Protein AF-A0A960XMM2-F1 (afdb_monomer_lite)

Radius of gyration: 36.26 Å; chains: 1; bounding box: 83×34×101 Å

Sequence (102 aa):
WGEAAGLVLASGLFGAAHSVNRTYATAAAVVGVYLGTLYQITGGLLGPILTHAVYDFLALVWFLRISPAIEASLPTATAPVGRAAPSDHSAGPPASPPDPEP

Foldseek 3Di:
DCLVVVLQVQLLVQLVVQPPDDVSSVVSSVLSSVLSVQCVVVVDNPRSVVVVVVVVVVVVCCVPPPDPPCPVVPDPPPPPPPDDDPPPPDDDDDDDDDDDDD

Secondary structure (DSSP, 8-state):
-HHHHHHHHHHHHHHHHTTTSHHHHHHHHHHHHHHHHHHHHHSSSHHHHHHHHHHHHHHHHHHHHT---SGGGS---------PPP------PPPPPPPPP-

Structure (mmCIF, N/CA/C/O backbone):
data_AF-A0A960XMM2-F1
#
_entry.id   AF-A0A960XMM2-F1
#
loop_
_atom_site.group_PDB
_atom_site.id
_atom_site.type_symbol
_atom_site.label_atom_id
_atom_site.label_alt_id
_atom_site.label_comp_id
_atom_site.label_asym_id
_atom_site.label_entity_id
_atom_site.label_seq_id
_atom_site.pdbx_PDB_ins_code
_atom_site.Cartn_x
_atom_site.Cartn_y
_atom_site.Cartn_z
_atom_site.occupancy
_atom_site.B_iso_or_equiv
_atom_site.auth_seq_id
_atom_site.auth_comp_id
_atom_site.auth_asym_id
_atom_site.auth_atom_id
_atom_site.pdbx_PDB_model_num
ATOM 1 N N . TRP A 1 1 ? -18.053 4.851 11.805 1.00 59.94 1 TRP A N 1
ATOM 2 C CA . TRP A 1 1 ? -17.693 5.819 10.743 1.00 59.94 1 TRP A CA 1
ATOM 3 C C . TRP A 1 1 ? -16.194 6.102 10.664 1.00 59.94 1 TRP A C 1
ATOM 5 O O . TRP A 1 1 ? -15.683 6.133 9.553 1.00 59.94 1 TRP A O 1
ATOM 15 N N . GLY A 1 2 ? -15.480 6.268 11.789 1.00 89.06 2 GLY A N 1
ATOM 16 C CA . GLY A 1 2 ? -14.043 6.596 11.782 1.00 89.06 2 GLY A CA 1
ATOM 17 C C . GLY A 1 2 ? -13.146 5.586 11.058 1.00 89.06 2 GLY A C 1
ATOM 18 O O . GLY A 1 2 ? -12.286 5.995 10.293 1.00 89.06 2 GLY A O 1
ATOM 19 N N . GLU A 1 3 ? -13.388 4.285 11.221 1.00 90.31 3 GLU A N 1
ATOM 20 C CA . GLU A 1 3 ? -12.560 3.236 10.602 1.00 90.31 3 GLU A CA 1
ATOM 21 C C . GLU A 1 3 ? -12.622 3.238 9.073 1.00 90.31 3 GLU A C 1
ATOM 23 O O . GLU A 1 3 ? -11.592 3.284 8.409 1.00 90.31 3 GLU A O 1
ATOM 28 N N . ALA A 1 4 ? -13.831 3.252 8.504 1.00 93.25 4 ALA A N 1
ATOM 29 C CA . ALA A 1 4 ? -14.017 3.287 7.056 1.00 93.25 4 ALA A CA 1
ATOM 30 C C . ALA A 1 4 ? -13.468 4.587 6.444 1.00 93.25 4 ALA A C 1
ATOM 32 O O . ALA A 1 4 ? -12.799 4.552 5.414 1.00 93.25 4 ALA A O 1
ATOM 33 N N . ALA A 1 5 ? -13.702 5.730 7.098 1.00 94.31 5 ALA A N 1
ATOM 34 C CA . ALA A 1 5 ? -13.150 7.010 6.659 1.00 94.31 5 ALA A CA 1
ATOM 35 C C . ALA A 1 5 ? -11.614 7.021 6.737 1.00 94.31 5 ALA A C 1
ATOM 37 O O . ALA A 1 5 ? -10.956 7.451 5.793 1.00 94.31 5 ALA A O 1
ATOM 38 N N . GLY A 1 6 ? -11.044 6.501 7.828 1.00 95.12 6 GLY A N 1
ATOM 39 C CA . GLY A 1 6 ? -9.602 6.363 8.012 1.00 95.12 6 GLY A CA 1
ATOM 40 C C . GLY A 1 6 ? -8.971 5.460 6.958 1.00 95.12 6 GLY A C 1
ATOM 41 O O . GLY A 1 6 ? -7.954 5.827 6.380 1.00 95.12 6 GLY A O 1
ATOM 42 N N . LEU A 1 7 ? -9.613 4.336 6.634 1.00 96.25 7 LEU A N 1
ATOM 43 C CA . LEU A 1 7 ? -9.166 3.427 5.583 1.00 96.25 7 LEU A CA 1
ATOM 44 C C . LEU A 1 7 ? -9.150 4.114 4.216 1.00 96.25 7 LEU A C 1
ATOM 46 O O . LEU A 1 7 ? -8.141 4.045 3.516 1.00 96.25 7 LEU A O 1
ATOM 50 N N . VAL A 1 8 ? -10.231 4.804 3.840 1.00 97.25 8 VAL A N 1
ATOM 51 C CA . VAL A 1 8 ? -10.310 5.509 2.550 1.00 97.25 8 VAL A CA 1
ATOM 52 C C . VAL A 1 8 ? -9.263 6.620 2.469 1.00 97.25 8 VAL A C 1
ATOM 54 O O . VAL A 1 8 ? -8.544 6.705 1.473 1.00 97.25 8 VAL A O 1
ATOM 57 N N . LEU A 1 9 ? -9.133 7.439 3.518 1.00 97.44 9 LEU A N 1
ATOM 58 C CA . LEU A 1 9 ? -8.158 8.531 3.566 1.00 97.44 9 LEU A CA 1
ATOM 59 C C . LEU A 1 9 ? -6.718 8.013 3.518 1.00 97.44 9 LEU A C 1
ATOM 61 O O . LEU A 1 9 ? -5.927 8.506 2.716 1.00 97.44 9 LEU A O 1
ATOM 65 N N . ALA A 1 10 ? -6.383 7.004 4.325 1.00 96.38 10 ALA A N 1
ATOM 66 C CA . ALA A 1 10 ? -5.050 6.409 4.342 1.00 96.38 10 ALA A CA 1
ATOM 67 C C . ALA A 1 10 ? -4.701 5.775 2.989 1.00 96.38 10 ALA A C 1
ATOM 69 O O . ALA A 1 10 ? -3.603 5.984 2.480 1.00 96.38 10 ALA A O 1
ATOM 70 N N . SER A 1 11 ? -5.648 5.067 2.368 1.00 96.94 11 SER A N 1
ATOM 71 C CA . SER A 1 11 ? -5.452 4.446 1.052 1.00 96.94 11 SER A CA 1
ATOM 72 C C . SER A 1 11 ? -5.260 5.488 -0.049 1.00 96.94 11 SER A C 1
ATOM 74 O O . SER A 1 11 ? -4.370 5.352 -0.887 1.00 96.94 11 SER A O 1
ATOM 76 N N . GLY A 1 12 ? -6.058 6.560 -0.026 1.00 96.88 12 GLY A N 1
ATOM 77 C CA . GLY A 1 12 ? -5.913 7.681 -0.951 1.00 96.88 12 GLY A CA 1
ATOM 78 C C . GLY A 1 12 ? -4.565 8.385 -0.796 1.00 96.88 12 GLY A C 1
ATOM 79 O O . GLY A 1 12 ? -3.888 8.637 -1.792 1.00 96.88 12 GLY A O 1
ATOM 80 N N . LEU A 1 13 ? -4.136 8.641 0.445 1.00 97.56 13 LEU A N 1
ATOM 81 C CA . LEU A 1 13 ? -2.849 9.274 0.731 1.00 97.56 13 LEU A CA 1
ATOM 82 C C . LEU A 1 13 ? -1.670 8.378 0.328 1.00 97.56 13 LEU A C 1
ATOM 84 O O . LEU A 1 13 ? -0.693 8.866 -0.235 1.00 97.56 13 LEU A O 1
ATOM 88 N N . PHE A 1 14 ? -1.784 7.067 0.546 1.00 95.88 14 PHE A N 1
ATOM 89 C CA . PHE A 1 14 ? -0.793 6.091 0.106 1.00 95.88 14 PHE A CA 1
ATOM 90 C C . PHE A 1 14 ? -0.662 6.069 -1.422 1.00 95.88 14 PHE A C 1
ATOM 92 O O . PHE A 1 14 ? 0.450 6.149 -1.942 1.00 95.88 14 PHE A O 1
ATOM 99 N N . GLY A 1 15 ? -1.784 6.046 -2.150 1.00 94.81 15 GLY A N 1
ATOM 100 C CA . GLY A 1 15 ? -1.779 6.162 -3.609 1.00 94.81 15 GLY A CA 1
ATOM 101 C C . GLY A 1 15 ? -1.164 7.476 -4.101 1.00 94.81 15 GLY A C 1
ATOM 102 O O . GLY A 1 15 ? -0.355 7.470 -5.027 1.00 94.81 15 GLY A O 1
ATOM 103 N N . ALA A 1 16 ? -1.485 8.597 -3.444 1.00 95.06 16 ALA A N 1
ATOM 104 C CA . ALA A 1 16 ? -0.924 9.909 -3.766 1.00 95.06 16 ALA A CA 1
ATOM 105 C C . ALA A 1 16 ? 0.598 9.974 -3.540 1.00 95.06 16 ALA A C 1
ATOM 107 O O . ALA A 1 16 ? 1.315 10.541 -4.365 1.00 95.06 16 ALA A O 1
ATOM 108 N N . ALA A 1 17 ? 1.106 9.348 -2.474 1.00 94.50 17 ALA A N 1
ATOM 109 C CA . ALA A 1 17 ? 2.541 9.256 -2.197 1.00 94.50 17 ALA A CA 1
ATOM 110 C C . ALA A 1 17 ? 3.311 8.436 -3.253 1.00 94.50 17 ALA A C 1
ATOM 112 O O . ALA A 1 17 ? 4.509 8.637 -3.435 1.00 94.50 17 ALA A O 1
ATOM 113 N N . HIS A 1 18 ? 2.624 7.560 -3.993 1.00 91.38 18 HIS A N 1
ATOM 114 C CA . HIS A 1 18 ? 3.188 6.698 -5.036 1.00 91.38 18 HIS A CA 1
ATOM 115 C C . HIS A 1 18 ? 2.840 7.191 -6.454 1.00 91.38 18 HIS A C 1
ATOM 117 O O . HIS A 1 18 ? 2.667 6.412 -7.387 1.00 91.38 18 HIS A O 1
ATOM 123 N N . SER A 1 19 ? 2.742 8.503 -6.657 1.00 90.19 19 SER A N 1
ATOM 124 C CA . SER A 1 19 ? 2.319 9.125 -7.920 1.00 90.19 19 SER A CA 1
ATOM 125 C C . SER A 1 19 ? 3.415 9.167 -9.012 1.00 90.19 19 SER A C 1
ATOM 127 O O . SER A 1 19 ? 3.728 10.229 -9.551 1.00 90.19 19 SER A O 1
ATOM 129 N N . VAL A 1 20 ? 3.990 8.020 -9.390 1.00 89.31 20 VAL A N 1
ATOM 130 C CA . VAL A 1 20 ? 4.920 7.946 -10.546 1.00 89.31 20 VAL A CA 1
ATOM 131 C C . VAL A 1 20 ? 4.155 8.063 -11.868 1.00 89.31 20 VAL A C 1
ATOM 133 O O . VAL A 1 20 ? 4.570 8.763 -12.787 1.00 89.31 20 VAL A O 1
ATOM 136 N N . ASN A 1 21 ? 3.006 7.392 -11.963 1.00 92.12 21 ASN A N 1
ATOM 137 C CA . ASN A 1 21 ? 2.044 7.551 -13.049 1.00 92.12 21 ASN A CA 1
ATOM 138 C C . ASN A 1 21 ? 0.623 7.273 -12.516 1.00 92.12 21 ASN A C 1
ATOM 140 O O . ASN A 1 21 ? 0.465 6.736 -11.419 1.00 92.12 21 ASN A O 1
ATOM 144 N N . ARG A 1 22 ? -0.418 7.609 -13.292 1.00 90.62 22 ARG A N 1
ATOM 145 C CA . ARG A 1 22 ? -1.817 7.447 -12.851 1.00 90.62 22 ARG A CA 1
ATOM 146 C C . ARG A 1 22 ? -2.195 6.001 -12.529 1.00 90.62 22 ARG A C 1
ATOM 148 O O . ARG A 1 22 ? -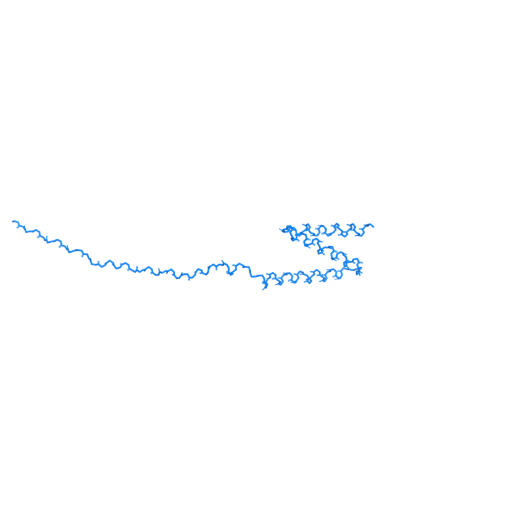2.828 5.776 -11.506 1.00 90.62 22 ARG A O 1
ATOM 155 N N . THR A 1 23 ? -1.823 5.036 -13.370 1.00 92.12 23 THR A N 1
ATOM 156 C CA . THR A 1 23 ? -2.168 3.626 -13.136 1.00 92.12 23 THR A CA 1
ATOM 157 C C . THR A 1 23 ? -1.441 3.077 -11.915 1.00 92.12 23 THR A C 1
ATOM 159 O O . THR A 1 23 ? -2.051 2.366 -11.123 1.00 92.12 23 THR A O 1
ATOM 162 N N . TYR A 1 24 ? -0.183 3.472 -11.706 1.00 90.62 24 TYR A N 1
ATOM 163 C CA . TYR A 1 24 ? 0.575 3.104 -10.513 1.00 90.62 24 TYR A CA 1
ATOM 164 C C . TYR A 1 24 ? -0.021 3.716 -9.239 1.00 90.62 24 TYR A C 1
ATOM 166 O O . TYR A 1 24 ? -0.201 3.000 -8.260 1.00 90.62 24 TYR A O 1
ATOM 174 N N . ALA A 1 25 ? -0.435 4.986 -9.268 1.00 93.69 25 ALA A N 1
ATOM 175 C CA . ALA A 1 25 ? -1.118 5.622 -8.140 1.00 93.69 25 ALA A CA 1
ATOM 176 C C . ALA A 1 25 ? -2.449 4.925 -7.799 1.00 93.69 25 ALA A C 1
ATOM 178 O O . ALA A 1 25 ? -2.742 4.682 -6.628 1.00 93.69 25 ALA A O 1
ATOM 179 N N . THR A 1 26 ? -3.248 4.559 -8.813 1.00 95.56 26 THR A N 1
ATOM 180 C CA . THR A 1 26 ? -4.490 3.795 -8.614 1.00 95.56 26 THR A CA 1
ATOM 181 C C . THR A 1 26 ? -4.206 2.407 -8.042 1.00 95.56 26 THR A C 1
ATOM 183 O O . THR A 1 26 ? -4.864 2.002 -7.087 1.00 95.56 26 THR A O 1
ATOM 186 N N . ALA A 1 27 ? -3.213 1.691 -8.577 1.00 94.12 27 ALA A N 1
ATOM 187 C CA . ALA A 1 27 ? -2.812 0.385 -8.062 1.00 94.12 27 ALA A CA 1
ATOM 188 C C . ALA A 1 27 ? -2.335 0.477 -6.604 1.00 94.12 27 ALA A C 1
ATOM 190 O O . ALA A 1 27 ? -2.785 -0.298 -5.762 1.00 94.12 27 ALA A O 1
ATOM 191 N N . ALA A 1 28 ? -1.503 1.469 -6.281 1.00 94.94 28 ALA 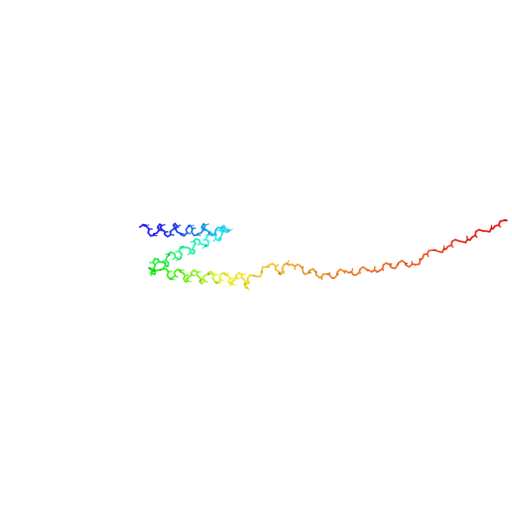A N 1
ATOM 192 C CA . ALA A 1 28 ? -1.044 1.724 -4.923 1.00 94.94 28 ALA A CA 1
ATOM 193 C C . ALA A 1 28 ? -2.218 2.025 -3.978 1.00 94.94 28 ALA A C 1
ATOM 195 O O . ALA A 1 28 ? -2.286 1.444 -2.900 1.00 94.94 28 ALA A O 1
ATOM 196 N N . ALA A 1 29 ? -3.194 2.843 -4.387 1.00 96.44 29 ALA A N 1
ATOM 197 C CA . ALA A 1 29 ? -4.388 3.097 -3.577 1.00 96.44 29 ALA A CA 1
ATOM 198 C C . ALA A 1 29 ? -5.185 1.811 -3.282 1.00 96.44 29 ALA A C 1
ATOM 200 O O . ALA A 1 29 ? -5.629 1.610 -2.152 1.00 96.44 29 ALA A O 1
ATOM 201 N N . VAL A 1 30 ? -5.325 0.912 -4.265 1.00 97.50 30 VAL A N 1
ATOM 202 C CA . VAL A 1 30 ? -5.974 -0.400 -4.077 1.00 97.50 30 VAL A CA 1
ATOM 203 C C . VAL A 1 30 ? -5.185 -1.277 -3.101 1.00 97.50 30 VAL A C 1
ATOM 205 O O . VAL A 1 30 ? -5.778 -1.886 -2.210 1.00 97.50 30 VAL A O 1
ATOM 208 N N . VAL A 1 31 ? -3.853 -1.302 -3.211 1.00 96.12 31 VAL A N 1
ATOM 209 C CA . VAL A 1 31 ? -2.986 -1.989 -2.239 1.00 96.12 31 VAL A CA 1
ATOM 210 C C . VAL A 1 31 ? -3.166 -1.392 -0.839 1.00 96.12 31 VAL A C 1
ATOM 212 O O . VAL A 1 31 ? -3.294 -2.141 0.126 1.00 96.12 31 VAL A O 1
ATOM 215 N N . GLY A 1 32 ? -3.278 -0.067 -0.717 1.00 96.69 32 GLY A N 1
ATOM 216 C CA . GLY A 1 32 ? -3.582 0.616 0.542 1.00 96.69 32 GLY A CA 1
ATOM 217 C C . GLY A 1 32 ? -4.901 0.156 1.175 1.00 96.69 32 GLY A C 1
ATOM 218 O O . GLY A 1 32 ? -4.923 -0.160 2.365 1.00 96.69 32 GLY A O 1
ATOM 219 N N . VAL A 1 33 ? -5.971 0.020 0.378 1.00 97.94 33 VAL A N 1
ATOM 220 C CA . VAL A 1 33 ? -7.272 -0.509 0.843 1.00 97.94 33 VAL A CA 1
ATOM 221 C C . VAL A 1 33 ? -7.117 -1.929 1.373 1.00 97.94 33 VAL A C 1
ATOM 223 O O . VAL A 1 33 ? -7.663 -2.267 2.426 1.00 97.94 33 VAL A O 1
ATOM 226 N N . TYR A 1 34 ? -6.357 -2.758 0.662 1.00 97.62 34 TYR A N 1
ATOM 227 C CA . TYR A 1 34 ? -6.106 -4.138 1.052 1.00 97.62 34 TYR A CA 1
ATOM 228 C C . TYR A 1 34 ? -5.312 -4.231 2.365 1.00 97.62 34 TYR A C 1
ATOM 230 O O . TYR A 1 34 ? -5.752 -4.914 3.290 1.00 97.62 34 TYR A O 1
ATOM 238 N N . LEU A 1 35 ? -4.205 -3.492 2.500 1.00 97.12 35 LEU A N 1
ATOM 239 C CA . LEU A 1 35 ? -3.393 -3.462 3.723 1.00 97.12 35 LEU A CA 1
ATOM 240 C C . LEU A 1 35 ? -4.167 -2.886 4.918 1.00 97.12 35 LEU A C 1
ATOM 242 O O . LEU A 1 35 ? -4.082 -3.425 6.021 1.00 97.12 35 LEU A O 1
ATOM 246 N N . GLY A 1 36 ? -4.960 -1.832 4.699 1.00 96.50 36 GLY A N 1
ATOM 247 C CA . GLY A 1 36 ? -5.838 -1.254 5.716 1.00 96.50 36 GLY A CA 1
ATOM 248 C C . GLY A 1 36 ? -6.915 -2.239 6.173 1.00 96.50 36 GLY A C 1
ATOM 249 O O . GLY A 1 36 ? -7.133 -2.404 7.368 1.00 96.50 36 GLY A O 1
ATOM 250 N N . THR A 1 37 ? -7.534 -2.965 5.240 1.00 97.12 37 THR A N 1
ATOM 251 C CA . THR A 1 37 ? -8.503 -4.024 5.568 1.00 97.12 37 THR A CA 1
ATOM 252 C C . THR A 1 37 ? -7.838 -5.158 6.348 1.00 97.12 37 THR A C 1
ATOM 254 O O . THR A 1 37 ? -8.384 -5.630 7.343 1.00 97.12 37 THR A O 1
ATOM 257 N N . LEU A 1 38 ? -6.631 -5.563 5.948 1.00 96.94 38 LEU A N 1
ATOM 258 C CA . LEU A 1 38 ? -5.865 -6.596 6.639 1.00 96.94 38 LEU A CA 1
ATOM 259 C C . LEU A 1 38 ? -5.506 -6.177 8.071 1.00 96.94 38 LEU A C 1
ATOM 261 O O . LEU A 1 38 ? -5.576 -7.002 8.981 1.00 96.94 38 LEU A O 1
ATOM 265 N N . TYR A 1 39 ? -5.185 -4.901 8.293 1.00 97.19 39 TYR A N 1
ATOM 266 C CA . TYR A 1 39 ? -5.002 -4.348 9.634 1.00 97.19 39 TYR A CA 1
ATOM 267 C C . TYR A 1 39 ? -6.288 -4.456 10.464 1.00 97.19 39 TYR A C 1
ATOM 269 O O . TYR A 1 39 ? -6.236 -4.978 11.575 1.00 97.19 39 TYR A O 1
ATOM 277 N N . GLN A 1 40 ? -7.443 -4.065 9.913 1.00 96.12 40 GLN A N 1
ATOM 278 C CA . GLN A 1 40 ? -8.723 -4.153 10.630 1.00 96.12 40 GLN A CA 1
ATOM 279 C C . GLN A 1 40 ? -9.098 -5.601 10.991 1.00 96.12 40 GLN A C 1
ATOM 281 O O . GLN A 1 40 ? -9.642 -5.838 12.065 1.00 96.12 40 GLN A O 1
ATOM 286 N N . ILE A 1 41 ? -8.793 -6.574 10.122 1.00 96.38 41 ILE A N 1
A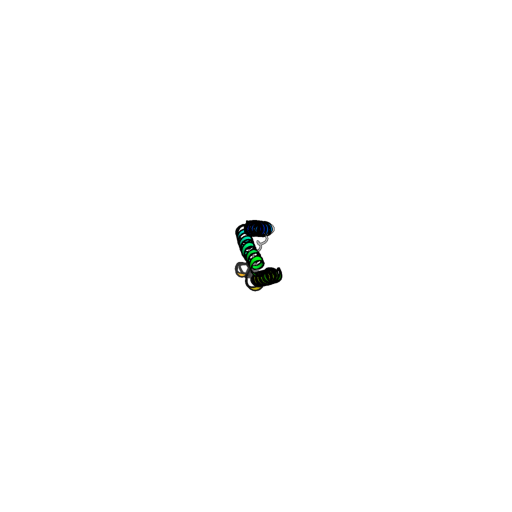TOM 287 C CA . ILE A 1 41 ? -9.093 -7.997 10.363 1.00 96.38 41 ILE A CA 1
ATOM 288 C C . ILE A 1 41 ? -8.124 -8.615 11.378 1.00 96.38 41 ILE A C 1
ATOM 290 O O . ILE A 1 41 ? -8.537 -9.392 12.235 1.00 96.38 41 ILE A O 1
ATOM 294 N N . THR A 1 42 ? -6.828 -8.310 11.273 1.00 96.00 42 THR A N 1
ATOM 295 C CA . THR A 1 42 ? -5.796 -8.920 12.130 1.00 96.00 42 THR A CA 1
ATOM 296 C C . THR A 1 42 ? -5.612 -8.199 13.465 1.00 96.00 42 THR A C 1
ATOM 298 O O . THR A 1 42 ? -5.047 -8.775 14.392 1.00 96.00 42 THR A O 1
ATOM 301 N N . GLY A 1 43 ? -6.048 -6.940 13.570 1.00 95.38 43 GLY A N 1
ATOM 302 C CA . GLY A 1 43 ? -5.868 -6.084 14.744 1.00 95.38 43 GLY A CA 1
ATOM 303 C C . GLY A 1 43 ? -4.412 -5.683 15.015 1.00 95.38 43 GLY A C 1
ATOM 304 O O . GLY A 1 43 ? -4.116 -5.132 16.074 1.00 95.38 43 GLY A O 1
ATOM 305 N N . GLY A 1 44 ? -3.486 -5.962 14.092 1.00 94.94 44 GLY A N 1
ATOM 306 C CA . GLY A 1 44 ? -2.052 -5.770 14.295 1.00 94.94 44 GLY A CA 1
ATOM 307 C C . GLY A 1 44 ? -1.311 -5.383 13.020 1.00 94.94 44 GLY A C 1
ATOM 308 O O . GLY A 1 44 ? -1.779 -5.590 11.905 1.00 94.94 44 GLY A O 1
ATOM 309 N N . LEU A 1 45 ? -0.118 -4.811 13.182 1.00 95.62 45 LEU A N 1
ATOM 310 C CA . LEU A 1 45 ? 0.679 -4.306 12.056 1.00 95.62 45 LEU A CA 1
ATOM 311 C C . LEU A 1 45 ? 1.498 -5.391 11.349 1.00 95.62 45 LEU A C 1
ATOM 313 O O . LEU A 1 45 ? 1.916 -5.191 10.213 1.00 95.62 45 LEU A O 1
ATOM 317 N N . LEU A 1 46 ? 1.710 -6.548 11.985 1.00 96.75 46 LEU A N 1
ATOM 318 C CA . LEU A 1 46 ? 2.576 -7.594 11.438 1.00 96.75 46 LEU A CA 1
ATOM 319 C C . LEU A 1 46 ? 2.054 -8.148 10.101 1.00 96.75 46 LEU A C 1
ATOM 321 O O . LEU A 1 46 ? 2.832 -8.295 9.163 1.00 96.75 46 LEU A O 1
ATOM 325 N N . GLY A 1 47 ? 0.744 -8.401 9.993 1.00 96.06 47 GLY A N 1
ATOM 326 C CA . GLY A 1 47 ? 0.114 -8.877 8.755 1.00 96.06 47 GLY A CA 1
ATOM 327 C C . GLY A 1 47 ? 0.314 -7.911 7.576 1.00 96.06 47 GLY A C 1
ATOM 328 O O . GLY A 1 47 ? 0.860 -8.325 6.549 1.00 96.06 47 GLY A O 1
ATOM 329 N N . PRO A 1 48 ? -0.062 -6.626 7.719 1.00 96.06 48 PRO A N 1
ATOM 330 C CA . PRO A 1 48 ? 0.203 -5.591 6.720 1.00 96.06 48 PRO A CA 1
ATOM 331 C C . PRO A 1 48 ? 1.685 -5.442 6.352 1.00 96.06 48 PRO A C 1
ATOM 333 O O . PRO A 1 48 ? 2.004 -5.387 5.167 1.00 96.06 48 PRO A O 1
ATOM 336 N N . ILE A 1 49 ? 2.592 -5.431 7.338 1.00 96.88 49 ILE A N 1
ATOM 337 C CA . ILE A 1 49 ? 4.039 -5.284 7.102 1.00 96.88 49 ILE A CA 1
ATOM 338 C C . ILE A 1 49 ? 4.570 -6.429 6.237 1.00 96.88 49 ILE A C 1
ATOM 340 O O . ILE A 1 49 ? 5.226 -6.182 5.228 1.00 96.88 49 ILE A O 1
ATOM 344 N N . LEU A 1 50 ? 4.272 -7.679 6.607 1.00 97.56 50 LEU A N 1
ATOM 345 C CA . LEU A 1 50 ? 4.745 -8.845 5.858 1.00 97.56 50 LEU A CA 1
ATOM 346 C C . LEU A 1 50 ? 4.163 -8.874 4.445 1.00 97.56 50 LEU A C 1
ATOM 348 O O . LEU A 1 50 ? 4.884 -9.120 3.482 1.00 97.56 50 LEU A O 1
ATOM 352 N N . THR A 1 51 ? 2.871 -8.582 4.318 1.00 96.50 51 THR A N 1
ATOM 353 C CA . THR A 1 51 ? 2.178 -8.555 3.026 1.00 96.50 51 THR A CA 1
ATOM 354 C C . THR A 1 51 ? 2.783 -7.515 2.086 1.00 96.50 51 THR A C 1
ATOM 356 O O . THR A 1 51 ? 3.035 -7.815 0.920 1.00 96.50 51 THR A O 1
ATOM 359 N N . HIS A 1 52 ? 3.066 -6.315 2.596 1.00 95.25 52 HIS A N 1
ATOM 360 C CA . HIS A 1 52 ? 3.721 -5.261 1.830 1.00 95.25 52 HIS A CA 1
ATOM 361 C C . HIS A 1 52 ? 5.149 -5.648 1.432 1.00 95.25 52 HIS A C 1
ATOM 363 O O . HIS A 1 52 ? 5.493 -5.554 0.258 1.00 95.25 52 HIS A O 1
ATOM 369 N N . ALA A 1 53 ? 5.947 -6.162 2.373 1.00 96.19 53 ALA A N 1
ATOM 370 C CA . ALA A 1 53 ? 7.322 -6.570 2.099 1.00 96.19 53 ALA A CA 1
ATOM 371 C C . ALA A 1 53 ? 7.402 -7.668 1.024 1.00 96.19 53 ALA A C 1
ATOM 373 O O . ALA A 1 53 ? 8.258 -7.614 0.142 1.00 96.19 53 ALA A O 1
ATOM 374 N N . VAL A 1 54 ? 6.494 -8.650 1.066 1.00 96.25 54 VAL A N 1
ATOM 375 C CA . VAL A 1 54 ? 6.414 -9.707 0.048 1.00 96.25 54 VAL A CA 1
ATOM 376 C C . VAL A 1 54 ? 5.987 -9.136 -1.303 1.00 96.25 54 VAL A C 1
ATOM 378 O O . VAL A 1 54 ? 6.596 -9.477 -2.314 1.00 96.25 54 VAL A O 1
ATOM 381 N N . TYR A 1 55 ? 4.975 -8.264 -1.337 1.00 92.94 55 TYR A N 1
ATOM 382 C CA . TYR A 1 55 ? 4.533 -7.623 -2.576 1.00 92.94 55 TYR A CA 1
ATOM 383 C C . TYR A 1 55 ? 5.673 -6.841 -3.242 1.00 92.94 55 TYR A C 1
ATOM 385 O O . TYR A 1 55 ? 5.956 -7.058 -4.420 1.00 92.94 55 TYR A O 1
ATOM 393 N N . ASP A 1 56 ? 6.370 -6.002 -2.476 1.00 90.38 56 ASP A N 1
ATOM 394 C CA . ASP A 1 56 ? 7.489 -5.199 -2.970 1.00 90.38 56 ASP A CA 1
ATOM 395 C C . ASP A 1 56 ? 8.634 -6.084 -3.458 1.00 90.38 56 ASP A C 1
ATOM 397 O O . ASP A 1 56 ? 9.187 -5.854 -4.533 1.00 90.38 56 ASP A O 1
ATOM 401 N N . PHE A 1 57 ? 8.959 -7.144 -2.715 1.00 94.06 57 PHE A N 1
ATOM 402 C CA . PHE A 1 57 ? 9.976 -8.101 -3.130 1.00 94.06 57 PHE A CA 1
ATOM 403 C C . PHE A 1 57 ? 9.625 -8.758 -4.470 1.00 94.06 57 PHE A C 1
ATOM 405 O O . PHE A 1 57 ? 10.463 -8.800 -5.371 1.00 94.06 57 PHE A O 1
ATOM 412 N N . LEU A 1 58 ? 8.384 -9.226 -4.639 1.00 92.69 58 LEU A N 1
ATOM 413 C CA . LEU A 1 58 ? 7.929 -9.823 -5.895 1.00 92.69 58 LEU A CA 1
ATOM 414 C C . LEU A 1 58 ? 7.932 -8.808 -7.043 1.00 92.69 58 LEU A C 1
ATOM 416 O O . LEU A 1 58 ? 8.378 -9.140 -8.141 1.00 92.69 58 LEU A O 1
ATOM 420 N N . ALA A 1 59 ? 7.492 -7.572 -6.795 1.00 89.25 59 ALA A N 1
ATOM 421 C CA . ALA A 1 59 ? 7.508 -6.501 -7.785 1.00 89.25 59 ALA A CA 1
ATOM 422 C C . ALA A 1 59 ? 8.939 -6.163 -8.236 1.00 89.25 59 ALA A C 1
ATOM 424 O O . ALA A 1 59 ? 9.197 -6.042 -9.435 1.00 89.25 59 ALA A O 1
ATOM 425 N N . LEU A 1 60 ? 9.885 -6.075 -7.295 1.00 91.00 60 LEU A N 1
ATOM 426 C CA . LEU A 1 60 ? 11.297 -5.826 -7.585 1.00 91.00 60 LEU A CA 1
ATOM 427 C C . LEU A 1 60 ? 11.945 -6.996 -8.329 1.00 91.00 60 LEU A C 1
ATOM 429 O O . LEU A 1 60 ? 12.658 -6.771 -9.304 1.00 91.00 60 LEU A O 1
ATOM 433 N N . VAL A 1 61 ? 11.685 -8.243 -7.921 1.00 91.88 61 VAL A N 1
ATOM 434 C CA . VAL A 1 61 ? 12.173 -9.436 -8.634 1.00 91.88 61 VAL A CA 1
ATOM 435 C C . VAL A 1 61 ? 11.634 -9.463 -10.061 1.00 91.88 61 VAL A C 1
ATOM 437 O O . VAL A 1 61 ? 12.406 -9.666 -10.996 1.00 91.88 61 VAL A O 1
ATOM 440 N N . TRP A 1 62 ? 10.337 -9.207 -10.244 1.00 89.50 62 TRP A N 1
ATOM 441 C CA . TRP A 1 62 ? 9.722 -9.123 -11.564 1.00 89.50 62 TRP A CA 1
ATOM 442 C C . TRP A 1 62 ? 10.387 -8.043 -12.424 1.00 89.50 62 TRP A C 1
ATOM 444 O O . TRP A 1 62 ? 10.814 -8.312 -13.548 1.00 89.50 62 TRP A O 1
ATOM 454 N N . PHE A 1 63 ? 10.551 -6.841 -11.873 1.00 85.44 63 PHE A N 1
ATOM 455 C CA . PHE A 1 63 ? 11.160 -5.720 -12.578 1.00 85.44 63 PHE A CA 1
ATOM 456 C C . PHE A 1 63 ? 12.623 -5.980 -12.965 1.00 85.44 63 PHE A C 1
ATOM 458 O O . PHE A 1 63 ? 13.015 -5.680 -14.087 1.00 85.44 63 PHE A O 1
ATOM 465 N N . LEU A 1 64 ? 13.422 -6.558 -12.063 1.00 88.50 64 LEU A N 1
ATOM 466 C CA . LEU A 1 64 ? 14.865 -6.742 -12.252 1.00 88.50 64 LEU A CA 1
ATOM 467 C C . LEU A 1 64 ? 15.244 -8.013 -13.020 1.00 88.50 64 LEU A C 1
ATOM 469 O O . LEU A 1 64 ? 16.362 -8.100 -13.526 1.00 88.50 64 LEU A O 1
ATOM 473 N N . ARG A 1 65 ? 14.379 -9.033 -13.049 1.00 83.88 65 ARG A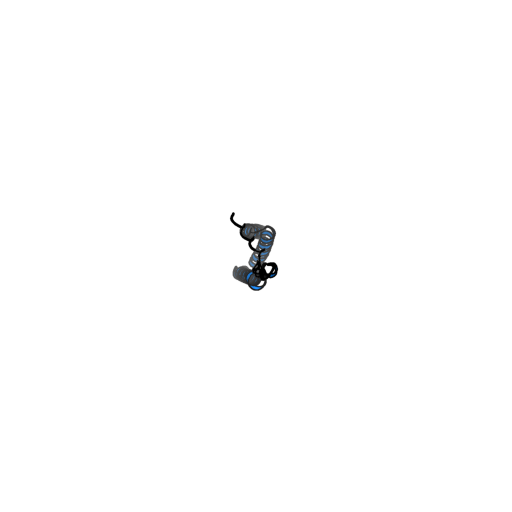 N 1
ATOM 474 C CA . ARG A 1 65 ? 14.711 -10.347 -13.632 1.00 83.88 65 ARG A CA 1
ATOM 475 C C . ARG A 1 65 ? 13.842 -10.744 -14.815 1.00 83.88 65 ARG A C 1
ATOM 477 O O . ARG A 1 65 ? 14.293 -11.558 -15.611 1.00 83.88 65 ARG A O 1
ATOM 484 N N . ILE A 1 66 ? 12.615 -10.233 -14.909 1.00 74.50 66 ILE A N 1
ATOM 485 C CA . ILE A 1 66 ? 11.610 -10.749 -15.850 1.00 74.50 66 ILE A CA 1
ATOM 486 C C . ILE A 1 66 ? 11.271 -9.721 -16.931 1.00 74.50 66 ILE A C 1
ATOM 488 O O . ILE A 1 66 ? 10.997 -10.125 -18.055 1.00 74.50 66 ILE A O 1
ATOM 492 N N . SER A 1 67 ? 11.344 -8.417 -16.644 1.00 69.44 67 SER A N 1
ATOM 493 C CA . SER A 1 67 ? 11.136 -7.356 -17.639 1.00 69.44 67 SER A CA 1
ATOM 494 C C . SER A 1 67 ? 12.335 -7.245 -18.600 1.00 69.44 67 SER A C 1
ATOM 496 O O . SER A 1 67 ? 13.357 -6.673 -18.215 1.00 69.44 67 SER A O 1
ATOM 498 N N . PRO A 1 68 ? 12.254 -7.716 -19.861 1.00 61.53 68 PRO A N 1
ATOM 499 C CA . PRO A 1 68 ? 13.310 -7.525 -20.845 1.00 61.53 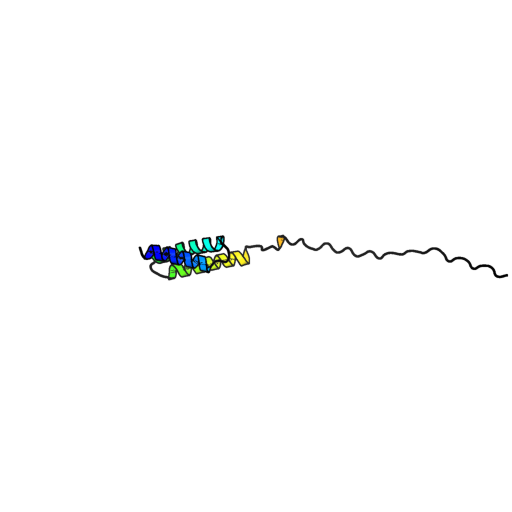68 PRO A CA 1
ATOM 500 C C . PRO A 1 68 ? 13.162 -6.098 -21.383 1.00 61.53 68 PRO A C 1
ATOM 502 O O . PRO A 1 68 ? 12.391 -5.833 -22.306 1.00 61.53 68 PRO A O 1
ATOM 505 N N . ALA A 1 69 ? 13.828 -5.139 -20.746 1.00 64.19 69 ALA A N 1
ATOM 506 C CA . ALA A 1 69 ? 13.770 -3.747 -21.163 1.00 64.19 69 ALA A CA 1
ATOM 507 C C . ALA A 1 69 ? 14.601 -3.548 -22.442 1.00 64.19 69 ALA A C 1
ATOM 509 O O . ALA A 1 69 ? 15.818 -3.438 -22.385 1.00 64.19 69 ALA A O 1
ATOM 510 N N . ILE A 1 70 ? 13.930 -3.453 -23.595 1.00 57.03 70 ILE A N 1
ATOM 511 C CA . ILE A 1 70 ? 14.385 -2.716 -24.798 1.00 57.03 70 ILE A CA 1
ATOM 512 C C . ILE A 1 70 ? 15.599 -3.303 -25.563 1.00 57.03 70 ILE A C 1
ATOM 514 O O . ILE A 1 70 ? 15.824 -2.949 -26.721 1.00 57.03 70 ILE A O 1
ATOM 518 N N . GLU A 1 71 ? 16.325 -4.269 -25.004 1.00 56.03 71 GLU A N 1
ATOM 519 C CA . GLU A 1 71 ? 17.543 -4.848 -25.594 1.00 56.03 71 GLU A CA 1
ATOM 520 C C . GLU A 1 71 ? 17.272 -5.671 -26.870 1.00 56.03 71 GLU A C 1
ATOM 522 O O . GLU A 1 71 ? 18.076 -5.675 -27.797 1.00 56.03 71 GLU A O 1
ATOM 527 N N . ALA A 1 72 ? 16.081 -6.269 -26.988 1.00 58.47 72 ALA A N 1
ATOM 528 C CA . ALA A 1 72 ? 15.643 -6.988 -28.192 1.00 58.47 72 ALA A CA 1
ATOM 529 C C . ALA A 1 72 ? 15.261 -6.068 -29.373 1.00 58.47 72 ALA A C 1
ATOM 531 O O . ALA A 1 72 ? 15.063 -6.547 -30.487 1.00 58.47 72 ALA A O 1
ATOM 532 N N . SER A 1 73 ? 15.131 -4.758 -29.137 1.00 58.75 73 SER A N 1
ATOM 533 C CA . SER A 1 73 ? 14.729 -3.764 -30.146 1.00 58.75 73 SER A CA 1
ATOM 534 C C . SER A 1 73 ? 15.870 -2.866 -30.627 1.00 58.75 73 SER A C 1
ATOM 536 O O . SER A 1 73 ? 15.643 -2.004 -31.475 1.00 58.75 73 SER A O 1
ATOM 538 N N . LEU A 1 74 ? 17.098 -3.070 -30.143 1.00 69.88 74 LEU A N 1
ATOM 539 C CA . LEU A 1 74 ? 18.262 -2.502 -30.811 1.00 69.88 74 LEU A CA 1
ATOM 540 C C . LEU A 1 74 ? 18.526 -3.341 -32.068 1.00 69.88 74 LEU A C 1
ATOM 542 O O . LEU A 1 74 ? 18.805 -4.535 -31.936 1.00 69.88 74 LEU A O 1
ATOM 546 N N . PRO A 1 75 ? 18.455 -2.774 -33.289 1.00 62.62 75 PRO A N 1
ATOM 547 C CA . PRO A 1 75 ? 19.021 -3.463 -34.433 1.00 62.62 75 PRO A CA 1
ATOM 548 C C . PRO A 1 75 ? 20.480 -3.735 -34.086 1.00 62.62 75 PRO A C 1
ATOM 550 O O . PRO A 1 75 ? 21.221 -2.816 -33.735 1.00 62.62 75 PRO A O 1
ATOM 553 N N . THR A 1 76 ? 20.876 -5.004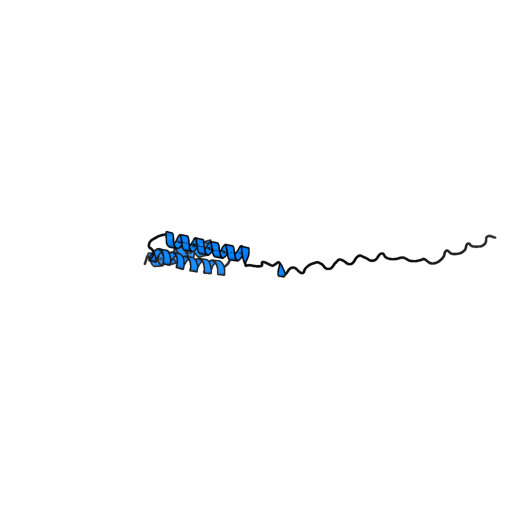 -34.136 1.00 62.34 76 THR A N 1
ATOM 554 C CA . THR A 1 76 ? 22.274 -5.404 -34.088 1.00 62.34 76 THR A CA 1
ATOM 555 C C . THR A 1 76 ? 22.986 -4.618 -35.183 1.00 62.34 76 THR A C 1
ATOM 557 O O . THR A 1 76 ? 22.917 -4.966 -36.361 1.00 62.34 76 THR A O 1
ATOM 560 N N . ALA A 1 77 ? 23.625 -3.507 -34.817 1.00 64.00 77 ALA A N 1
ATOM 561 C CA . ALA A 1 77 ? 24.461 -2.712 -35.700 1.00 64.00 77 ALA A CA 1
ATOM 562 C C . ALA A 1 77 ? 25.778 -3.471 -35.925 1.00 64.00 77 ALA A C 1
ATOM 564 O O . ALA A 1 77 ? 26.862 -3.020 -35.580 1.00 64.00 77 ALA A O 1
ATOM 565 N N . THR A 1 78 ? 25.659 -4.670 -36.483 1.00 63.97 78 THR A N 1
ATOM 566 C CA . THR A 1 78 ? 26.728 -5.436 -37.107 1.00 63.97 78 THR A CA 1
ATOM 567 C C . THR A 1 78 ? 26.331 -5.656 -38.559 1.00 63.97 78 THR A C 1
ATOM 569 O O . THR A 1 78 ? 26.164 -6.783 -39.017 1.00 63.97 78 THR A O 1
ATOM 572 N N . ALA A 1 79 ? 26.175 -4.567 -39.308 1.00 62.28 79 ALA A N 1
ATOM 573 C CA . ALA A 1 79 ? 26.650 -4.615 -40.679 1.00 62.28 79 ALA A CA 1
ATOM 574 C C . ALA A 1 79 ? 28.156 -4.328 -40.586 1.00 62.28 79 ALA A C 1
ATOM 576 O O . ALA A 1 79 ? 28.519 -3.267 -40.068 1.00 62.28 79 ALA A O 1
ATOM 577 N N . PRO A 1 80 ? 29.051 -5.243 -41.002 1.00 57.41 80 PRO A N 1
ATOM 578 C CA . PRO A 1 80 ? 30.452 -4.888 -41.134 1.00 57.41 80 PRO A CA 1
ATOM 579 C C . PRO A 1 80 ? 30.482 -3.739 -42.136 1.00 57.41 80 PRO A C 1
ATOM 581 O O . PRO A 1 80 ? 30.046 -3.917 -43.275 1.00 57.41 80 PRO A O 1
ATOM 584 N N . VAL A 1 81 ? 30.912 -2.549 -41.703 1.00 63.97 81 VAL A N 1
ATOM 585 C CA . VAL A 1 81 ? 31.135 -1.448 -42.635 1.00 63.97 81 VAL A CA 1
ATOM 586 C C . VAL A 1 81 ? 32.117 -1.998 -43.657 1.00 63.97 81 VAL A C 1
ATOM 588 O O . VAL A 1 81 ? 33.236 -2.400 -43.323 1.00 63.97 81 VAL A O 1
ATOM 591 N N . GLY A 1 82 ? 31.607 -2.202 -44.870 1.00 53.19 82 GLY A N 1
ATOM 592 C CA . GLY A 1 82 ? 32.346 -2.811 -45.951 1.00 53.19 82 GLY A CA 1
ATOM 593 C C . GLY A 1 82 ? 33.625 -2.020 -46.106 1.00 53.19 82 GLY A C 1
ATOM 594 O O . GLY A 1 82 ? 33.586 -0.832 -46.412 1.00 53.19 82 GLY A O 1
ATOM 595 N N . ARG A 1 83 ? 34.739 -2.695 -45.818 1.00 60.19 83 ARG A N 1
ATOM 596 C CA . ARG A 1 83 ? 36.089 -2.359 -46.250 1.00 60.19 83 ARG A CA 1
ATOM 597 C C . ARG A 1 83 ? 35.991 -1.603 -47.573 1.00 60.19 83 ARG A C 1
ATOM 599 O O . ARG A 1 83 ? 35.644 -2.210 -48.585 1.00 60.19 83 ARG A O 1
ATOM 606 N N . ALA A 1 84 ? 36.240 -0.295 -47.541 1.00 57.81 84 ALA A N 1
ATOM 607 C CA . ALA A 1 84 ? 36.409 0.487 -48.752 1.00 57.81 84 ALA A CA 1
ATOM 608 C C . ALA A 1 84 ? 37.470 -0.234 -49.588 1.00 57.81 84 ALA A C 1
ATOM 610 O O . ALA A 1 84 ? 38.594 -0.448 -49.126 1.00 57.81 84 ALA A O 1
ATOM 611 N N . ALA A 1 85 ? 37.067 -0.712 -50.763 1.00 60.38 85 ALA A N 1
ATOM 612 C CA . ALA A 1 85 ? 37.993 -1.271 -51.727 1.00 60.38 85 ALA A CA 1
ATOM 613 C C . ALA A 1 85 ? 39.047 -0.195 -52.044 1.00 60.38 85 ALA A C 1
ATOM 615 O O . ALA A 1 85 ? 38.675 0.973 -52.203 1.00 60.38 85 ALA A O 1
ATOM 616 N N . PRO A 1 86 ? 40.344 -0.537 -52.108 1.00 52.34 86 PRO A N 1
ATOM 617 C CA . PRO A 1 86 ? 41.337 0.401 -52.598 1.00 52.34 86 PRO A CA 1
ATOM 618 C C . PRO A 1 86 ? 40.962 0.745 -54.040 1.00 52.34 86 PRO A C 1
ATOM 620 O O . PRO A 1 86 ? 40.779 -0.141 -54.873 1.00 52.34 86 PRO A O 1
ATOM 623 N N . SER A 1 87 ? 40.781 2.032 -54.322 1.00 60.84 87 SER A N 1
ATOM 624 C CA . SER A 1 87 ? 40.661 2.532 -55.684 1.00 60.84 87 SER A CA 1
ATOM 625 C C . SER A 1 87 ? 41.983 2.262 -56.399 1.00 60.84 87 SER A C 1
ATOM 627 O O . SER A 1 87 ? 42.930 3.040 -56.269 1.00 60.84 87 SER A O 1
ATOM 629 N N . ASP A 1 88 ? 42.045 1.147 -57.125 1.00 48.78 88 ASP A N 1
ATOM 630 C CA . ASP A 1 88 ? 43.030 0.906 -58.174 1.00 48.78 88 ASP A CA 1
ATOM 631 C C . ASP A 1 88 ? 42.840 1.982 -59.253 1.00 48.78 88 ASP A C 1
ATOM 633 O O . ASP A 1 88 ? 42.124 1.804 -60.241 1.00 48.78 88 ASP A O 1
ATOM 637 N N . HIS A 1 89 ? 43.497 3.128 -59.069 1.00 57.22 89 HIS A N 1
ATOM 638 C CA . HIS A 1 89 ? 43.867 3.997 -60.178 1.00 57.22 89 HIS A CA 1
ATOM 639 C C . HIS A 1 89 ? 45.004 3.313 -60.938 1.00 57.22 89 HIS A C 1
ATOM 641 O O . HIS A 1 89 ? 46.187 3.614 -60.792 1.00 57.22 89 HIS A O 1
ATOM 647 N N . SER A 1 90 ? 44.595 2.326 -61.725 1.00 54.25 90 SER A N 1
ATOM 648 C CA . SER A 1 90 ? 45.381 1.732 -62.786 1.00 54.25 90 SER A CA 1
ATOM 649 C C . SER A 1 90 ? 45.647 2.775 -63.878 1.00 54.25 90 SER A C 1
ATOM 651 O O . SER A 1 90 ? 44.739 3.464 -64.329 1.00 54.25 90 SER A O 1
ATOM 653 N N . ALA A 1 91 ? 46.923 2.862 -64.260 1.00 57.09 91 ALA A N 1
ATOM 654 C CA . ALA A 1 91 ? 47.445 3.172 -65.593 1.00 57.09 91 ALA A CA 1
ATOM 655 C C . ALA A 1 91 ? 46.897 4.418 -66.331 1.00 57.09 91 ALA A C 1
ATOM 657 O O . ALA A 1 91 ? 45.784 4.440 -66.847 1.00 57.09 91 ALA A O 1
ATOM 658 N N . GLY A 1 92 ? 47.751 5.442 -66.452 1.00 55.31 92 GLY A N 1
ATOM 659 C CA . GLY A 1 92 ? 47.466 6.687 -67.173 1.00 55.31 92 GLY A CA 1
ATOM 660 C C . GLY A 1 92 ? 47.531 6.605 -68.707 1.00 55.31 92 GLY A C 1
ATOM 661 O O . GLY A 1 92 ? 47.770 5.539 -69.269 1.00 55.31 92 GLY A O 1
ATOM 662 N N . PRO A 1 93 ? 47.359 7.743 -69.404 1.00 68.12 93 PRO A N 1
ATOM 663 C CA . PRO A 1 93 ? 47.745 7.894 -70.804 1.00 68.12 93 PRO A CA 1
ATOM 664 C C . PRO A 1 93 ? 49.229 8.314 -70.954 1.00 68.12 93 PRO A C 1
ATOM 666 O O . PRO A 1 93 ? 49.779 8.972 -70.068 1.00 68.12 93 PRO A O 1
ATOM 669 N N . PRO A 1 94 ? 49.895 7.923 -72.059 1.00 65.75 94 PRO A N 1
ATOM 670 C CA . PRO A 1 94 ? 51.330 8.112 -72.279 1.00 65.75 94 PRO A CA 1
ATOM 671 C C . PRO A 1 94 ? 51.736 9.579 -72.473 1.00 65.75 94 PRO A C 1
ATOM 673 O O . PRO A 1 94 ? 50.980 10.390 -73.004 1.00 65.75 94 PRO A O 1
ATOM 676 N N . ALA A 1 95 ? 52.973 9.882 -72.068 1.00 68.00 95 ALA A N 1
ATOM 677 C CA . ALA A 1 95 ? 53.651 11.151 -72.301 1.00 68.00 95 ALA A CA 1
ATOM 678 C C . ALA A 1 95 ? 53.706 11.506 -73.799 1.00 68.00 95 ALA A C 1
ATOM 680 O O . ALA A 1 95 ? 54.014 10.656 -74.637 1.00 68.00 95 ALA A O 1
ATOM 681 N N . SER A 1 96 ? 53.436 12.773 -74.116 1.00 73.38 96 SER A N 1
ATOM 682 C CA . SER A 1 96 ? 53.632 13.347 -75.449 1.00 73.38 96 SER A CA 1
ATOM 683 C C . SER A 1 96 ? 55.110 13.276 -75.870 1.00 73.38 96 SER A C 1
ATOM 685 O O . SER A 1 96 ? 55.984 13.497 -75.027 1.00 73.38 96 SER A O 1
ATOM 687 N N . PRO A 1 97 ? 55.419 12.983 -77.147 1.00 77.56 97 PRO A N 1
ATOM 688 C CA . PRO A 1 97 ? 56.790 13.000 -77.654 1.00 77.56 97 PRO A CA 1
ATOM 689 C C . PRO A 1 97 ? 57.349 14.437 -77.725 1.00 77.56 97 PRO A C 1
ATOM 691 O O . PRO A 1 97 ? 56.571 15.373 -77.909 1.00 77.56 97 PRO A O 1
ATOM 694 N N . PRO A 1 98 ? 58.675 14.625 -77.587 1.00 76.31 98 PRO A N 1
ATOM 695 C CA . PRO A 1 98 ? 59.313 15.932 -77.730 1.00 76.31 98 PRO A CA 1
ATOM 696 C C . PRO A 1 98 ? 59.329 16.401 -79.194 1.00 76.31 98 PRO A C 1
ATOM 698 O O . PRO A 1 98 ? 59.552 15.601 -80.106 1.00 76.31 98 PRO A O 1
ATOM 701 N N . ASP A 1 99 ? 59.114 17.701 -79.398 1.00 73.81 99 ASP A N 1
ATOM 702 C CA . ASP A 1 99 ? 59.226 18.372 -80.697 1.00 73.81 99 ASP A CA 1
ATOM 703 C C . ASP A 1 99 ? 60.675 18.321 -81.234 1.00 73.81 99 ASP A C 1
ATOM 705 O O . ASP A 1 99 ? 61.621 18.442 -80.448 1.00 73.81 99 ASP A O 1
ATOM 709 N N . PRO A 1 100 ? 60.890 18.162 -82.555 1.00 75.81 100 PRO A N 1
ATOM 710 C CA . PRO A 1 100 ? 62.219 18.269 -83.153 1.00 75.81 100 PRO A CA 1
ATOM 711 C C . PRO A 1 100 ? 62.684 19.736 -83.223 1.00 75.81 100 PRO A C 1
ATOM 713 O O . PRO A 1 100 ? 61.991 20.588 -83.780 1.00 75.81 100 PRO A O 1
ATOM 716 N N . GLU A 1 101 ? 63.870 20.012 -82.670 1.00 65.62 101 GLU A N 1
ATOM 717 C CA . GLU A 1 101 ? 64.590 21.289 -82.805 1.00 65.62 101 GLU A CA 1
ATOM 718 C C . GLU A 1 101 ? 64.922 21.619 -84.279 1.00 65.62 101 GLU A C 1
ATOM 720 O O . GLU A 1 101 ? 65.238 20.701 -85.044 1.00 65.62 101 GLU A O 1
ATOM 725 N N . PRO A 1 102 ? 64.903 22.905 -84.683 1.00 72.69 102 PRO A N 1
ATOM 726 C CA . PRO A 1 102 ? 65.577 23.392 -85.887 1.00 72.69 102 PRO A CA 1
ATOM 727 C C . PRO A 1 102 ? 67.042 23.796 -85.650 1.00 72.69 102 PRO A C 1
ATOM 729 O O . PRO A 1 102 ? 67.345 24.382 -84.586 1.00 72.69 102 PRO A O 1
#

pLDDT: mean 82.7, std 15.87, range [48.78, 97.94]